Protein AF-X1TUC0-F1 (afdb_monomer_lite)

Foldseek 3Di:
DAKDWQKKKKFWAWEQDPVVRDIDIDIDMDTPIDFDPLVVVQVVCCVVVVHDSDDDDDDDDDPVVVCVSVVVRLVHNDDLVNDDPVCSVVVCVVCPPPDRIDIDGPRPVPDSDDPPDPCVVVDDDPDDDDD

Sequence (131 aa):
MASRIRGGIWFFQIKWSKKTDGWHPHIHALLDSDFIPQAQIRARWYKLTQGSDIVDIRACWSPESAANHVARYATRPGTLSSVPPPHRLSLLQTLHGRRIVGAWGTALKVPLAPPKATDKDEWRFLGSWRE

pLDDT: mean 87.8, std 7.42, range [49.41, 94.75]

Structure (mmCIF, N/CA/C/O backbone):
data_AF-X1TUC0-F1
#
_entry.id   AF-X1TUC0-F1
#
loop_
_atom_site.group_PDB
_atom_site.id
_atom_site.type_symbol
_atom_site.label_atom_id
_atom_site.label_alt_id
_atom_site.label_comp_id
_atom_site.label_asym_id
_atom_site.label_entity_id
_atom_site.label_seq_id
_atom_site.pdbx_PDB_ins_code
_atom_site.Cartn_x
_atom_site.Cartn_y
_atom_site.Cartn_z
_atom_site.occupancy
_atom_site.B_iso_or_equiv
_atom_site.auth_seq_id
_atom_site.auth_comp_id
_atom_site.auth_asym_id
_atom_site.auth_atom_id
_atom_site.pdbx_PDB_model_num
ATOM 1 N N . MET A 1 1 ? -7.865 -3.929 24.950 1.00 49.41 1 MET A N 1
ATOM 2 C CA . MET A 1 1 ? -7.980 -5.232 24.254 1.00 49.41 1 MET A CA 1
ATOM 3 C C . MET A 1 1 ? -7.437 -5.083 22.842 1.00 49.41 1 MET A C 1
ATOM 5 O O . MET A 1 1 ? -7.664 -4.039 22.242 1.00 49.41 1 MET A O 1
ATOM 9 N N . ALA A 1 2 ? -6.683 -6.061 22.337 1.00 59.78 2 ALA A N 1
ATOM 10 C CA . ALA A 1 2 ? -6.234 -6.056 20.944 1.00 59.78 2 ALA A CA 1
ATOM 11 C C . ALA A 1 2 ? -7.415 -6.411 20.026 1.00 59.78 2 ALA A C 1
ATOM 13 O O . ALA A 1 2 ? -8.131 -7.368 20.313 1.00 59.78 2 ALA A O 1
ATOM 14 N N . SER A 1 3 ? -7.631 -5.640 18.957 1.00 69.25 3 SER A N 1
ATOM 15 C CA . SER A 1 3 ? -8.693 -5.902 17.976 1.00 69.25 3 SER A CA 1
ATOM 16 C C . SER A 1 3 ? -8.505 -7.274 17.322 1.00 69.25 3 SER A C 1
ATOM 18 O O . SER A 1 3 ? -7.382 -7.641 16.958 1.00 69.25 3 SER A O 1
ATOM 20 N N . ARG A 1 4 ? -9.592 -8.040 17.162 1.00 85.12 4 ARG A N 1
ATOM 21 C CA . ARG A 1 4 ? -9.529 -9.375 16.564 1.00 85.12 4 ARG A CA 1
ATOM 22 C C . ARG A 1 4 ? -9.510 -9.270 15.042 1.00 85.12 4 ARG A C 1
ATOM 24 O O . ARG A 1 4 ? -10.543 -9.052 14.421 1.00 85.12 4 ARG A O 1
ATOM 31 N N . ILE A 1 5 ? -8.338 -9.473 14.445 1.00 92.25 5 ILE A N 1
ATOM 32 C CA . ILE A 1 5 ? -8.153 -9.464 12.988 1.00 92.25 5 ILE A CA 1
ATOM 33 C C . ILE A 1 5 ? -8.292 -10.897 12.462 1.00 92.25 5 ILE A C 1
ATOM 35 O O . ILE A 1 5 ? -7.488 -11.764 12.798 1.00 92.25 5 ILE A O 1
ATOM 39 N N . ARG A 1 6 ? -9.313 -11.149 11.639 1.00 94.69 6 ARG A N 1
ATOM 40 C CA . ARG A 1 6 ? -9.627 -12.463 11.048 1.00 94.69 6 ARG A CA 1
ATOM 41 C C . ARG A 1 6 ? -8.989 -12.659 9.671 1.00 94.69 6 ARG A C 1
ATOM 43 O O . ARG A 1 6 ? -8.687 -13.786 9.281 1.00 94.69 6 ARG A O 1
ATOM 50 N N . GLY A 1 7 ? -8.770 -11.575 8.934 1.00 94.25 7 GLY A N 1
ATOM 51 C CA . GLY A 1 7 ? -8.207 -11.607 7.589 1.00 94.25 7 GLY A CA 1
ATOM 52 C C . GLY A 1 7 ? -8.184 -10.230 6.943 1.00 94.25 7 GLY A C 1
ATOM 53 O O . GLY A 1 7 ? -8.540 -9.228 7.567 1.00 94.25 7 GLY A O 1
ATOM 54 N N . GLY A 1 8 ? -7.772 -10.182 5.683 1.00 92.38 8 GLY A N 1
ATOM 55 C CA . GLY A 1 8 ? -7.807 -8.950 4.911 1.00 92.38 8 GLY A CA 1
ATOM 56 C C . GLY A 1 8 ? -7.162 -9.071 3.543 1.00 92.38 8 GLY A C 1
ATOM 57 O O . GLY A 1 8 ? -6.571 -10.092 3.191 1.00 92.38 8 GLY A O 1
ATOM 58 N N . ILE A 1 9 ? -7.277 -7.993 2.780 1.00 92.19 9 ILE A N 1
ATOM 59 C CA . ILE A 1 9 ? -6.623 -7.801 1.489 1.00 92.19 9 ILE A CA 1
ATOM 60 C C . ILE A 1 9 ? -5.878 -6.468 1.523 1.00 92.19 9 ILE A C 1
ATOM 62 O O . ILE A 1 9 ? -6.387 -5.490 2.072 1.00 92.19 9 ILE A O 1
ATOM 66 N N . TRP A 1 10 ? -4.659 -6.433 0.992 1.00 92.94 10 TRP A N 1
ATOM 67 C CA . TRP A 1 10 ? -3.800 -5.250 1.007 1.00 92.94 10 TRP A CA 1
ATOM 68 C C . TRP A 1 10 ? -3.183 -4.988 -0.364 1.00 92.94 10 TRP A C 1
ATOM 70 O O . TRP A 1 10 ? -2.858 -5.920 -1.097 1.00 92.94 10 TRP A O 1
ATOM 80 N N . PHE A 1 11 ? -2.985 -3.707 -0.669 1.00 92.75 11 PHE A N 1
ATOM 81 C CA . PHE A 1 11 ? -2.390 -3.194 -1.898 1.00 92.75 11 PHE A CA 1
ATOM 82 C C . PHE A 1 11 ? -1.294 -2.198 -1.540 1.00 92.75 11 PHE A C 1
ATOM 84 O O . PHE A 1 11 ? -1.544 -1.196 -0.865 1.00 92.75 11 PHE A O 1
ATOM 91 N N . PHE A 1 12 ? -0.081 -2.470 -2.000 1.00 92.81 12 PHE A N 1
ATOM 92 C CA . PHE A 1 12 ? 1.035 -1.547 -1.913 1.00 92.81 12 PHE A CA 1
ATOM 93 C C . PHE A 1 12 ? 0.980 -0.570 -3.083 1.00 92.81 12 PHE A C 1
ATOM 95 O O . PHE A 1 12 ? 0.852 -0.960 -4.244 1.00 92.81 12 PHE A O 1
ATOM 102 N N . GLN A 1 13 ? 1.101 0.710 -2.761 1.00 92.12 13 GLN A N 1
ATOM 103 C CA . GLN A 1 13 ? 1.177 1.781 -3.734 1.00 92.12 13 GLN A CA 1
ATOM 104 C C . GLN A 1 13 ? 2.400 2.643 -3.446 1.00 92.12 13 GLN A C 1
ATOM 106 O O . GLN A 1 13 ? 2.636 3.027 -2.306 1.00 92.12 13 GLN A O 1
ATOM 111 N N . ILE A 1 14 ? 3.139 3.024 -4.482 1.00 91.69 14 ILE A N 1
ATOM 112 C CA . ILE A 1 14 ? 4.242 3.975 -4.359 1.00 91.69 14 ILE A CA 1
ATOM 113 C C . ILE A 1 14 ? 4.015 5.181 -5.262 1.00 91.69 14 ILE A C 1
ATOM 115 O O . ILE A 1 14 ? 3.599 5.062 -6.418 1.00 91.69 14 ILE A O 1
ATOM 119 N N . LYS A 1 15 ? 4.259 6.371 -4.713 1.00 91.50 15 LYS A N 1
ATOM 120 C CA . LYS A 1 15 ? 4.135 7.643 -5.429 1.00 91.50 15 LYS A CA 1
ATOM 121 C C . LYS A 1 15 ? 5.419 8.443 -5.305 1.00 91.50 15 LYS A C 1
ATOM 123 O O . LYS A 1 15 ? 6.045 8.442 -4.251 1.00 91.50 15 LYS A O 1
ATOM 128 N N . TRP A 1 16 ? 5.773 9.157 -6.367 1.00 92.25 16 TRP A N 1
ATOM 129 C CA . TRP A 1 16 ? 6.788 10.200 -6.295 1.00 92.25 16 TRP A CA 1
ATOM 130 C C . TRP A 1 16 ? 6.138 11.510 -5.851 1.00 92.25 16 TRP A C 1
ATOM 132 O O . TRP A 1 16 ? 5.166 11.963 -6.460 1.00 92.25 16 TRP A O 1
ATOM 142 N N . SER A 1 17 ? 6.667 12.120 -4.798 1.00 90.25 17 SER A N 1
ATOM 143 C CA . SER A 1 17 ? 6.257 13.438 -4.329 1.00 90.25 17 SER A CA 1
ATOM 144 C C . SER A 1 17 ? 7.242 14.479 -4.835 1.00 90.25 17 SER A C 1
ATOM 146 O O . SER A 1 17 ? 8.388 14.519 -4.401 1.00 90.25 17 SER A O 1
ATOM 148 N N . LYS A 1 18 ? 6.768 15.379 -5.703 1.00 88.94 18 LYS A N 1
ATOM 149 C CA . LYS A 1 18 ? 7.557 16.539 -6.149 1.00 88.94 18 LYS A CA 1
ATOM 150 C C . LYS A 1 18 ? 7.839 17.528 -5.013 1.00 88.94 18 LYS A C 1
ATOM 152 O O . LYS A 1 18 ? 8.823 18.246 -5.067 1.00 88.94 18 LYS A O 1
ATOM 157 N N . LYS A 1 19 ? 6.972 17.577 -3.993 1.00 89.56 19 LYS A N 1
ATOM 158 C CA . LYS A 1 19 ? 7.093 18.518 -2.867 1.00 89.56 19 LYS A CA 1
ATOM 159 C C . LYS A 1 19 ? 8.255 18.163 -1.941 1.00 89.56 19 LYS A C 1
ATOM 161 O O . LYS A 1 19 ? 8.899 19.048 -1.400 1.00 89.56 19 LYS A O 1
ATOM 166 N N . THR A 1 20 ? 8.460 16.872 -1.716 1.00 88.88 20 THR A N 1
ATOM 167 C CA . THR A 1 20 ? 9.480 16.357 -0.789 1.00 88.88 20 THR A CA 1
ATOM 168 C C . THR A 1 20 ? 10.642 15.705 -1.525 1.00 88.88 20 THR A C 1
ATOM 170 O O . THR A 1 20 ? 11.440 15.041 -0.880 1.00 88.88 20 THR A O 1
ATOM 173 N N . ASP A 1 21 ? 10.649 15.803 -2.857 1.00 90.31 21 ASP A N 1
ATOM 174 C CA . ASP A 1 21 ? 11.589 15.147 -3.765 1.00 90.31 21 ASP A CA 1
ATOM 175 C C . ASP A 1 21 ? 11.901 13.692 -3.377 1.00 90.31 21 ASP A C 1
ATOM 177 O O . ASP A 1 21 ? 13.039 13.304 -3.127 1.00 90.31 21 ASP A O 1
ATOM 181 N N . GLY A 1 22 ? 10.850 12.880 -3.219 1.00 90.19 22 GLY A N 1
ATOM 182 C CA . GLY A 1 22 ? 11.026 11.547 -2.650 1.00 90.19 22 GLY A CA 1
ATOM 183 C C . GLY A 1 22 ? 9.847 10.598 -2.798 1.00 90.19 22 GLY A C 1
ATOM 184 O O . GLY A 1 22 ? 8.754 10.962 -3.245 1.00 90.19 22 GLY A O 1
ATOM 185 N N . TRP A 1 23 ? 10.085 9.350 -2.397 1.00 90.88 23 TRP A N 1
ATOM 186 C CA . TRP A 1 23 ? 9.136 8.245 -2.496 1.00 90.88 23 TRP A CA 1
ATOM 187 C C . TRP A 1 23 ? 8.178 8.187 -1.314 1.00 90.88 23 TRP A C 1
ATOM 189 O O . TRP A 1 23 ? 8.586 8.219 -0.157 1.00 90.88 23 TRP A O 1
ATOM 199 N N . HIS A 1 24 ? 6.888 8.069 -1.610 1.00 90.56 24 HIS A N 1
ATOM 200 C CA . HIS A 1 24 ? 5.816 7.972 -0.625 1.00 90.56 24 HIS A CA 1
ATOM 201 C C . HIS A 1 24 ? 5.142 6.597 -0.749 1.00 90.56 24 HIS A C 1
ATOM 203 O O . HIS A 1 24 ? 4.262 6.420 -1.607 1.00 90.56 24 HIS A O 1
ATOM 209 N N . PRO A 1 25 ? 5.566 5.602 0.052 1.00 90.00 25 PRO A N 1
ATOM 210 C CA . PRO A 1 25 ? 4.919 4.299 0.103 1.00 90.00 25 PRO A CA 1
ATOM 211 C C . PRO A 1 25 ? 3.588 4.384 0.858 1.00 90.00 25 PRO A C 1
ATOM 213 O O . PRO A 1 25 ? 3.472 5.046 1.885 1.00 90.00 25 PRO A O 1
ATOM 216 N N . HIS A 1 26 ? 2.584 3.685 0.346 1.00 91.31 26 HIS A N 1
ATOM 217 C CA . HIS A 1 26 ? 1.240 3.598 0.899 1.00 91.31 26 HIS A CA 1
ATOM 218 C C . HIS A 1 26 ? 0.806 2.136 0.942 1.00 91.31 26 HIS A C 1
ATOM 220 O O . HIS A 1 26 ? 1.113 1.355 0.039 1.00 91.31 26 HIS A O 1
ATOM 226 N N . ILE A 1 27 ? 0.034 1.789 1.967 1.00 92.38 27 ILE A N 1
ATOM 227 C CA . ILE A 1 27 ? -0.694 0.525 2.035 1.00 92.38 27 ILE A CA 1
ATOM 228 C C . ILE A 1 27 ? -2.175 0.863 2.131 1.00 92.38 27 ILE A C 1
ATOM 230 O O . ILE A 1 27 ? -2.602 1.541 3.062 1.00 92.38 27 ILE A O 1
ATOM 234 N N . HIS A 1 28 ? -2.948 0.365 1.174 1.00 92.69 28 HIS A N 1
ATOM 235 C CA . HIS A 1 28 ? -4.407 0.393 1.214 1.00 92.69 28 HIS A CA 1
ATOM 236 C C . HIS A 1 28 ? -4.887 -1.001 1.577 1.00 92.69 28 HIS A C 1
ATOM 238 O O . HIS A 1 28 ? -4.463 -1.969 0.946 1.00 92.69 28 HIS A O 1
ATOM 244 N N . ALA A 1 29 ? -5.739 -1.132 2.590 1.00 92.06 29 ALA A N 1
ATOM 245 C CA . ALA A 1 29 ? -6.187 -2.439 3.053 1.00 92.06 29 ALA A CA 1
ATOM 246 C C . ALA A 1 29 ? -7.667 -2.441 3.429 1.00 92.06 29 ALA A C 1
ATOM 248 O O . ALA A 1 29 ? -8.176 -1.478 3.999 1.00 92.06 29 ALA A O 1
ATOM 249 N N . LEU A 1 30 ? -8.329 -3.561 3.148 1.00 91.62 30 LEU A N 1
ATOM 250 C CA . LEU A 1 30 ? -9.649 -3.887 3.674 1.00 91.62 30 LEU A CA 1
ATOM 251 C C . LEU A 1 30 ? -9.484 -5.061 4.638 1.00 91.62 30 LEU A C 1
ATOM 253 O O . LEU A 1 30 ? -8.932 -6.100 4.271 1.00 91.62 30 LEU A O 1
ATOM 257 N N . LEU A 1 31 ? -9.927 -4.868 5.877 1.00 92.00 31 LEU A N 1
ATOM 258 C CA . LEU A 1 31 ? -9.694 -5.798 6.976 1.00 92.00 31 LEU A CA 1
ATOM 259 C C . LEU A 1 31 ? -11.009 -6.398 7.451 1.00 92.00 31 LEU A C 1
ATOM 261 O O . LEU A 1 31 ? -11.980 -5.683 7.686 1.00 92.00 31 LEU A O 1
ATOM 265 N N . ASP A 1 32 ? -10.995 -7.706 7.663 1.00 91.75 32 ASP A N 1
ATOM 266 C CA . ASP A 1 32 ? -12.037 -8.404 8.394 1.00 91.75 32 ASP A CA 1
ATOM 267 C C . ASP A 1 32 ? -11.658 -8.408 9.881 1.00 91.75 32 ASP A C 1
ATOM 269 O O . ASP A 1 32 ? -10.884 -9.250 10.343 1.00 91.75 32 ASP A O 1
ATOM 273 N N . SER A 1 33 ? -12.115 -7.393 10.611 1.00 91.88 33 SER A N 1
ATOM 274 C CA . SER A 1 33 ? -11.712 -7.129 11.994 1.00 91.88 33 SER A CA 1
ATOM 275 C C . SER A 1 33 ? -12.775 -6.326 12.738 1.00 91.88 33 SER A C 1
ATOM 277 O O . SER A 1 33 ? -13.559 -5.604 12.123 1.00 91.88 33 SER A O 1
ATOM 279 N N . ASP A 1 34 ? -12.731 -6.373 14.070 1.00 91.75 34 ASP A N 1
ATOM 280 C CA . ASP A 1 34 ? -13.305 -5.303 14.891 1.00 91.75 34 ASP A CA 1
ATOM 281 C C . ASP A 1 34 ? -12.626 -3.968 14.554 1.00 91.75 34 ASP A C 1
ATOM 283 O O . ASP A 1 34 ? -11.468 -3.951 14.112 1.00 91.75 34 ASP A O 1
ATOM 287 N N . PHE A 1 35 ? -13.314 -2.847 14.792 1.00 91.00 35 PHE A N 1
ATOM 288 C CA . PHE A 1 35 ? -12.734 -1.531 14.530 1.00 91.00 35 PHE A CA 1
ATOM 289 C C . PHE A 1 35 ? -11.420 -1.360 15.304 1.00 91.00 35 PHE A C 1
ATOM 291 O O . PHE A 1 35 ? -11.342 -1.587 16.515 1.00 91.00 35 PHE A O 1
ATOM 298 N N . ILE A 1 36 ? -10.367 -0.976 14.584 1.00 91.44 36 ILE A N 1
ATOM 299 C CA . ILE A 1 36 ? -9.038 -0.774 15.152 1.00 91.44 36 ILE A CA 1
ATOM 300 C C . ILE A 1 36 ? -8.875 0.724 15.405 1.00 91.44 36 ILE A C 1
ATOM 302 O O . ILE A 1 36 ? -8.963 1.506 14.458 1.00 91.44 36 ILE A O 1
ATOM 306 N N . PRO A 1 37 ? -8.610 1.159 16.647 1.00 92.81 37 PRO A N 1
ATOM 307 C CA . PRO A 1 37 ? -8.364 2.567 16.911 1.00 92.81 37 PRO A CA 1
ATOM 308 C C . PRO A 1 37 ? -7.185 3.082 16.079 1.00 92.81 37 PRO A C 1
ATOM 310 O O . PRO A 1 37 ? -6.094 2.505 16.113 1.00 92.81 37 PRO A O 1
ATOM 313 N N . GLN A 1 38 ? -7.387 4.200 15.376 1.00 94.69 38 GLN A N 1
ATOM 314 C CA . GLN A 1 38 ? -6.382 4.824 14.506 1.00 94.69 38 GLN A CA 1
ATOM 315 C C . GLN A 1 38 ? -5.031 4.998 15.213 1.00 94.69 38 GLN A C 1
ATOM 317 O O . GLN A 1 38 ? -3.991 4.710 14.626 1.00 94.69 38 GLN A O 1
ATOM 322 N N . ALA A 1 39 ? -5.039 5.394 16.490 1.00 94.31 39 ALA A N 1
ATOM 323 C CA . ALA A 1 39 ? -3.831 5.587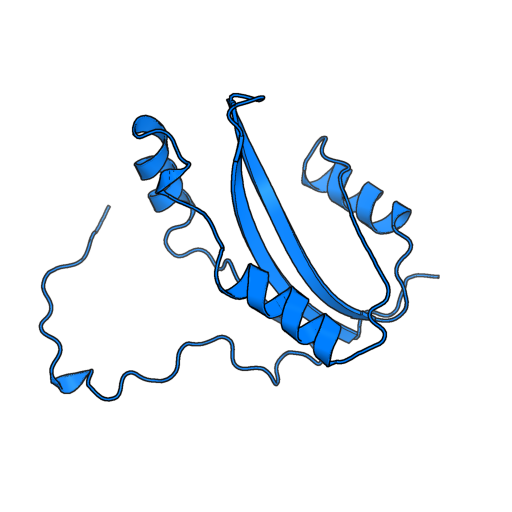 17.289 1.00 94.31 39 ALA A CA 1
ATOM 324 C C . ALA A 1 39 ? -2.940 4.331 17.358 1.00 94.31 39 ALA A C 1
ATOM 326 O O . ALA A 1 39 ? -1.715 4.446 17.324 1.00 94.31 39 ALA A O 1
ATOM 327 N N . GLN A 1 40 ? -3.534 3.130 17.395 1.00 92.81 40 GLN A N 1
ATOM 328 C CA . GLN A 1 40 ? -2.776 1.875 17.423 1.00 92.81 40 GLN A CA 1
ATOM 329 C C . GLN A 1 40 ? -2.055 1.624 16.096 1.00 92.81 40 GLN A C 1
ATOM 331 O O . GLN A 1 40 ? -0.895 1.207 16.086 1.00 92.81 40 GLN A O 1
ATOM 336 N N . ILE A 1 41 ? -2.727 1.895 14.975 1.00 92.44 41 ILE A N 1
ATOM 337 C CA . ILE A 1 41 ? -2.137 1.743 13.641 1.00 92.44 41 ILE A CA 1
ATOM 338 C C . ILE A 1 41 ? -1.081 2.823 13.419 1.00 92.44 41 ILE A C 1
ATOM 340 O O . ILE A 1 41 ? 0.029 2.496 13.013 1.00 92.44 41 ILE A O 1
ATOM 344 N N . ARG A 1 42 ? -1.381 4.080 13.769 1.00 94.75 42 ARG A N 1
ATOM 345 C CA . ARG A 1 42 ? -0.452 5.215 13.696 1.00 94.75 42 ARG A CA 1
ATOM 346 C C . ARG A 1 42 ? 0.856 4.928 14.426 1.00 94.75 42 ARG A C 1
ATOM 348 O O . ARG A 1 42 ? 1.920 5.112 13.847 1.00 94.75 42 ARG A O 1
ATOM 355 N N . ALA A 1 43 ? 0.795 4.429 15.661 1.00 93.62 43 ALA A N 1
ATOM 356 C CA . ALA A 1 43 ? 1.993 4.108 16.437 1.00 93.62 43 ALA A CA 1
ATOM 357 C C . ALA A 1 43 ? 2.858 3.025 15.765 1.00 93.62 43 ALA A C 1
ATOM 359 O O . ALA A 1 43 ? 4.084 3.141 15.717 1.00 93.62 43 ALA A O 1
ATOM 360 N N . ARG A 1 44 ? 2.229 1.980 15.208 1.00 92.31 44 ARG A N 1
ATOM 361 C CA . ARG A 1 44 ? 2.944 0.926 14.469 1.00 92.31 44 ARG A CA 1
ATOM 362 C C . ARG A 1 44 ? 3.527 1.446 13.158 1.00 92.31 44 ARG A C 1
ATOM 364 O O . ARG A 1 44 ? 4.677 1.144 12.855 1.00 92.31 44 ARG A O 1
ATOM 371 N N . TRP A 1 45 ? 2.754 2.228 12.410 1.00 92.44 45 TRP A N 1
ATOM 372 C CA . TRP A 1 45 ? 3.170 2.819 11.141 1.00 92.44 45 TRP A CA 1
ATOM 373 C C . TRP A 1 45 ? 4.367 3.747 11.329 1.00 92.44 45 TRP A C 1
ATOM 375 O O . TRP A 1 45 ? 5.371 3.574 10.645 1.00 92.44 45 TRP A O 1
ATOM 385 N N . TYR A 1 46 ? 4.323 4.619 12.336 1.00 94.31 46 TYR A N 1
ATOM 386 C CA . TYR A 1 46 ? 5.430 5.502 12.699 1.00 94.31 46 TYR A 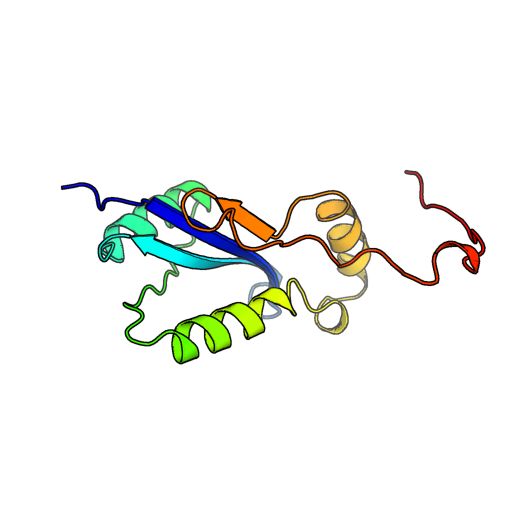CA 1
ATOM 387 C C . TYR A 1 46 ? 6.713 4.733 13.002 1.00 94.31 46 TYR A C 1
ATOM 389 O O . TYR A 1 46 ? 7.774 5.070 12.482 1.00 94.31 46 TYR A O 1
ATOM 397 N N . LYS A 1 47 ? 6.613 3.650 13.782 1.00 93.62 47 LYS A N 1
ATOM 398 C CA . LYS A 1 47 ? 7.764 2.798 14.099 1.00 93.62 47 LYS A CA 1
ATOM 399 C C . LYS A 1 47 ? 8.341 2.114 12.854 1.00 93.62 47 LYS A C 1
ATOM 401 O O . LYS A 1 47 ? 9.556 2.060 12.708 1.00 93.62 47 LYS A O 1
ATOM 406 N N . LEU A 1 48 ? 7.488 1.574 11.982 1.00 90.38 48 LEU A N 1
ATOM 407 C CA . LEU A 1 48 ? 7.917 0.833 10.787 1.00 90.38 48 LEU A CA 1
ATOM 408 C C . LEU A 1 48 ? 8.499 1.743 9.703 1.00 90.38 48 LEU A C 1
ATOM 410 O O . LEU A 1 48 ? 9.471 1.378 9.051 1.00 90.38 48 LEU A O 1
ATOM 414 N N . THR A 1 49 ? 7.906 2.917 9.516 1.00 88.62 49 THR A N 1
ATOM 415 C CA . THR A 1 49 ? 8.333 3.900 8.509 1.00 88.62 49 THR A CA 1
ATOM 416 C C . THR A 1 49 ? 9.391 4.869 9.015 1.00 88.62 49 THR A C 1
ATOM 418 O O . THR A 1 49 ? 9.883 5.676 8.233 1.00 88.62 49 THR A O 1
ATOM 421 N N . GLN A 1 50 ? 9.734 4.796 10.304 1.00 88.62 50 GLN A N 1
ATOM 422 C CA . GLN A 1 50 ? 10.716 5.660 10.957 1.00 88.62 50 GLN A CA 1
ATOM 423 C C . GLN A 1 50 ? 10.390 7.156 10.807 1.00 88.62 50 GLN A C 1
ATOM 425 O O . GLN A 1 50 ? 11.284 7.973 10.610 1.00 88.62 50 GLN A O 1
ATOM 430 N N . GLY A 1 51 ? 9.106 7.523 10.900 1.00 86.31 51 GLY A N 1
ATOM 431 C CA . GLY A 1 51 ? 8.708 8.935 10.904 1.00 86.31 51 GLY A CA 1
ATOM 432 C C . GLY A 1 51 ? 7.373 9.275 10.246 1.00 86.31 51 GLY A C 1
ATOM 433 O O . GLY A 1 51 ? 6.877 10.377 10.461 1.00 86.31 51 GLY A O 1
ATOM 434 N N . SER A 1 52 ? 6.756 8.373 9.473 1.00 86.75 52 SER A N 1
ATOM 435 C CA . SER A 1 52 ? 5.430 8.630 8.893 1.00 86.75 52 SER A CA 1
ATOM 436 C C . SER A 1 52 ? 4.329 8.225 9.864 1.00 86.75 52 SER A C 1
ATOM 438 O O . SER A 1 52 ? 4.265 7.086 10.313 1.00 86.75 52 SER A O 1
ATOM 440 N N . ASP A 1 53 ? 3.413 9.136 10.166 1.00 90.12 53 ASP A N 1
ATOM 441 C CA . ASP A 1 53 ? 2.285 8.895 11.066 1.00 90.12 53 ASP A CA 1
ATOM 442 C C . ASP A 1 53 ? 0.918 9.040 10.373 1.00 90.12 53 ASP A C 1
ATOM 444 O O . ASP A 1 53 ? -0.129 9.004 11.023 1.00 90.12 53 ASP A O 1
ATOM 448 N N . ILE A 1 54 ? 0.929 9.164 9.043 1.00 92.69 54 ILE A N 1
ATOM 449 C CA . ILE A 1 54 ? -0.259 9.373 8.216 1.00 92.69 54 ILE A CA 1
ATOM 450 C C . ILE A 1 54 ? -1.030 8.060 8.086 1.00 92.69 54 ILE A C 1
ATOM 452 O O . ILE A 1 54 ? -0.613 7.142 7.383 1.00 92.69 54 ILE A O 1
ATOM 456 N N . VAL A 1 55 ? -2.174 7.983 8.763 1.00 93.94 55 VAL A N 1
ATOM 457 C CA . VAL A 1 55 ? -3.061 6.815 8.760 1.00 93.94 55 VAL A CA 1
ATOM 458 C C . VAL A 1 55 ? -4.510 7.276 8.680 1.00 93.94 55 VAL A C 1
ATOM 460 O O . VAL A 1 55 ? -4.947 8.090 9.492 1.00 93.94 55 VAL A O 1
ATOM 463 N N . ASP A 1 56 ? -5.272 6.699 7.755 1.00 92.94 56 ASP A N 1
ATOM 464 C CA . ASP A 1 56 ? -6.733 6.797 7.703 1.00 92.94 56 ASP A CA 1
ATOM 465 C C . ASP A 1 56 ? -7.321 5.403 7.947 1.00 92.94 56 ASP A C 1
ATOM 467 O O . ASP A 1 56 ? -6.899 4.427 7.326 1.00 92.94 56 ASP A O 1
ATOM 471 N N . ILE A 1 57 ? -8.270 5.299 8.874 1.00 92.44 57 ILE A N 1
ATOM 472 C CA . ILE A 1 57 ? -9.028 4.073 9.116 1.00 92.44 57 ILE A CA 1
ATOM 473 C C . ILE A 1 57 ? -10.485 4.428 9.339 1.00 92.44 57 ILE A C 1
ATOM 475 O O . ILE A 1 57 ? -10.824 5.325 10.111 1.00 92.44 57 ILE A O 1
ATOM 479 N N . ARG A 1 58 ? -11.360 3.693 8.660 1.00 91.56 58 ARG A N 1
ATOM 480 C CA . ARG A 1 58 ? -12.802 3.897 8.711 1.00 91.56 58 ARG A CA 1
ATOM 481 C C . ARG A 1 58 ? -13.488 2.550 8.783 1.00 91.56 58 ARG A C 1
ATOM 483 O O . ARG A 1 58 ? -13.033 1.584 8.172 1.00 91.56 58 ARG A O 1
ATOM 490 N N . ALA A 1 59 ? -14.588 2.499 9.520 1.00 89.75 59 ALA A N 1
ATOM 491 C CA . ALA A 1 59 ? -15.486 1.362 9.442 1.00 89.75 59 ALA A CA 1
ATOM 492 C C . ALA A 1 59 ? -16.120 1.323 8.045 1.00 89.75 59 ALA A C 1
ATOM 494 O O . ALA A 1 59 ? -16.504 2.359 7.496 1.00 89.75 59 ALA A O 1
ATOM 495 N N . CYS A 1 60 ? -16.206 0.128 7.467 1.00 86.31 60 CYS A N 1
ATOM 496 C CA . CYS A 1 60 ? -16.880 -0.084 6.198 1.00 86.31 60 CYS A CA 1
ATOM 497 C C . CYS A 1 60 ? -18.254 -0.697 6.462 1.00 86.31 60 CYS A C 1
ATOM 499 O O . CYS A 1 60 ? -18.347 -1.809 6.975 1.00 86.31 60 CYS A O 1
ATOM 501 N N . TRP A 1 61 ? -19.309 0.047 6.133 1.00 82.50 61 TRP A N 1
ATOM 502 C CA . TRP A 1 61 ? -20.690 -0.324 6.460 1.00 82.50 61 TRP A CA 1
ATOM 503 C C . TRP A 1 61 ? -21.450 -0.956 5.292 1.00 82.50 61 TRP A C 1
ATOM 505 O O . TRP A 1 61 ? -22.561 -1.438 5.487 1.00 82.50 61 TRP A O 1
ATOM 515 N N . SER A 1 62 ? -20.877 -0.966 4.082 1.00 88.81 62 SER A N 1
ATOM 516 C CA . SER A 1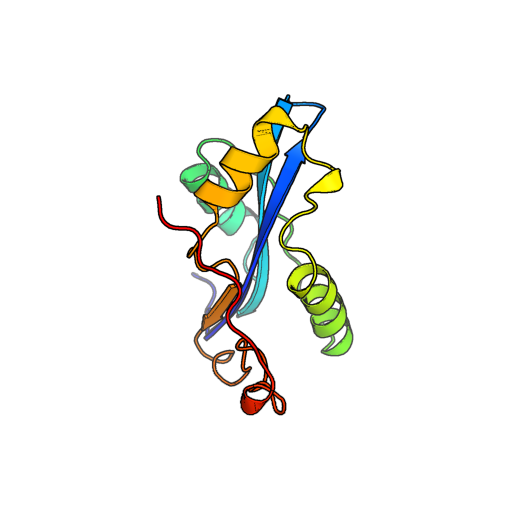 62 ? -21.498 -1.605 2.920 1.00 88.81 62 SER A CA 1
ATOM 517 C C . SER A 1 62 ? -20.477 -2.353 2.054 1.00 88.81 62 SER A C 1
ATOM 519 O O . SER A 1 62 ? -19.377 -1.840 1.815 1.00 88.81 62 SER A O 1
ATOM 521 N N . PRO A 1 63 ? -20.835 -3.542 1.531 1.00 84.62 63 PRO A N 1
ATOM 522 C CA . PRO A 1 63 ? -19.988 -4.283 0.597 1.00 84.62 63 PRO A CA 1
ATOM 523 C C . PRO A 1 63 ? -19.624 -3.481 -0.656 1.00 84.62 63 PRO A C 1
ATOM 525 O O . PRO A 1 63 ? -18.502 -3.571 -1.143 1.00 84.62 63 PRO A O 1
ATOM 528 N N . GLU A 1 64 ? -20.546 -2.656 -1.155 1.00 86.06 64 GLU A N 1
ATOM 529 C CA . GLU A 1 64 ? -20.321 -1.815 -2.332 1.00 86.06 64 GLU A CA 1
ATOM 530 C C . GLU A 1 64 ? -19.250 -0.743 -2.083 1.00 86.06 64 GLU A C 1
ATOM 532 O O . GLU A 1 64 ? -18.353 -0.551 -2.904 1.00 86.06 64 GLU A O 1
ATOM 537 N N . SER A 1 65 ? -19.284 -0.080 -0.921 1.00 82.25 65 SER A N 1
ATOM 538 C CA . SER A 1 65 ? -18.261 0.899 -0.536 1.00 82.25 65 SER A CA 1
ATOM 539 C C . SER A 1 65 ? -16.888 0.237 -0.386 1.00 82.25 65 SER A C 1
ATOM 541 O O . SER A 1 65 ? -15.891 0.752 -0.900 1.00 82.25 65 SER A O 1
ATOM 543 N N . ALA A 1 66 ? -16.840 -0.949 0.234 1.00 82.62 66 ALA A N 1
ATOM 544 C CA . ALA A 1 66 ? -15.631 -1.768 0.315 1.00 82.62 66 ALA A CA 1
ATOM 545 C C . ALA A 1 66 ? -15.077 -2.106 -1.076 1.00 82.62 66 ALA A C 1
ATOM 547 O O . ALA A 1 66 ? -13.892 -1.886 -1.335 1.00 82.62 66 ALA A O 1
ATOM 548 N N . ALA A 1 67 ? -15.929 -2.608 -1.974 1.00 81.62 67 ALA A N 1
ATOM 549 C CA . ALA A 1 67 ? -15.541 -2.997 -3.324 1.00 81.62 67 ALA A CA 1
ATOM 550 C C . ALA A 1 67 ? -15.007 -1.803 -4.126 1.00 81.62 67 ALA A C 1
ATOM 552 O O . ALA A 1 67 ? -13.915 -1.885 -4.688 1.00 81.62 67 ALA A O 1
ATOM 553 N N . ASN A 1 68 ? -15.714 -0.669 -4.109 1.00 81.81 68 ASN A N 1
ATOM 554 C CA . ASN A 1 68 ? -15.288 0.560 -4.782 1.00 81.81 68 ASN A CA 1
ATOM 555 C C . ASN A 1 68 ? -13.943 1.076 -4.255 1.00 81.81 68 ASN A C 1
ATOM 557 O O . ASN A 1 68 ? -13.086 1.509 -5.032 1.00 81.81 68 ASN A O 1
ATOM 561 N N . HIS A 1 69 ? -13.731 1.011 -2.939 1.00 81.31 69 HIS A N 1
ATOM 562 C CA . HIS A 1 69 ? -12.470 1.417 -2.330 1.00 81.31 69 HIS A CA 1
ATOM 563 C C . HIS A 1 69 ? -11.317 0.508 -2.770 1.00 81.31 69 HIS A C 1
ATOM 565 O O . HIS A 1 69 ? -10.293 0.991 -3.250 1.00 81.31 69 HIS A O 1
ATOM 571 N N . VAL A 1 70 ? -11.498 -0.810 -2.669 1.00 79.88 70 VAL A N 1
ATOM 572 C CA . VAL A 1 70 ? -10.493 -1.812 -3.048 1.00 79.88 70 VAL A CA 1
ATOM 573 C C . VAL A 1 70 ? -10.158 -1.747 -4.543 1.00 79.88 70 VAL A C 1
ATOM 575 O O . VAL A 1 70 ? -8.980 -1.710 -4.904 1.00 79.88 70 VAL A O 1
ATOM 578 N N . ALA A 1 71 ? -11.165 -1.657 -5.417 1.00 78.06 71 ALA A N 1
ATOM 579 C CA . ALA A 1 71 ? -10.985 -1.630 -6.871 1.00 78.06 71 ALA A CA 1
ATOM 580 C C . ALA A 1 71 ? -10.112 -0.453 -7.344 1.00 78.06 71 ALA A C 1
ATOM 582 O O . ALA A 1 71 ? -9.298 -0.594 -8.264 1.00 78.06 71 ALA A O 1
ATOM 583 N N . ARG A 1 72 ? -10.218 0.705 -6.677 1.00 79.94 72 ARG A N 1
ATOM 584 C CA . ARG A 1 72 ? -9.398 1.886 -6.984 1.00 79.94 72 ARG A CA 1
ATOM 585 C C . ARG A 1 72 ? -7.900 1.639 -6.772 1.00 79.94 72 ARG A C 1
ATOM 587 O O . ARG A 1 72 ? -7.094 2.205 -7.510 1.00 79.94 72 ARG A O 1
ATOM 594 N N . TYR A 1 73 ? -7.525 0.835 -5.778 1.00 79.31 73 TYR A N 1
ATOM 595 C CA . TYR A 1 73 ? -6.119 0.606 -5.422 1.00 79.31 73 TYR A CA 1
ATOM 596 C C . TYR A 1 73 ? -5.544 -0.667 -6.030 1.00 79.31 73 TYR A C 1
ATOM 598 O O . TYR A 1 73 ? -4.361 -0.683 -6.365 1.00 79.31 73 TYR A O 1
ATOM 606 N N . ALA A 1 74 ? -6.383 -1.672 -6.289 1.00 77.19 74 ALA A N 1
ATOM 607 C CA . ALA A 1 74 ? -6.005 -2.858 -7.055 1.00 77.19 74 ALA A CA 1
ATOM 608 C C . ALA A 1 74 ? -5.432 -2.512 -8.439 1.00 77.19 74 ALA A C 1
ATOM 610 O O . ALA A 1 74 ? -4.536 -3.187 -8.935 1.00 77.19 74 ALA A O 1
ATOM 611 N N . THR A 1 75 ? -5.917 -1.430 -9.047 1.00 73.75 75 THR A N 1
ATOM 612 C CA . THR A 1 75 ? -5.564 -1.036 -10.417 1.00 73.75 75 THR A CA 1
ATOM 613 C C . THR A 1 75 ? -4.430 -0.013 -10.502 1.00 73.75 75 THR A C 1
ATOM 615 O O . THR A 1 75 ? -4.041 0.374 -11.604 1.00 73.75 75 THR A O 1
ATOM 618 N N . ARG A 1 76 ? -3.900 0.482 -9.371 1.00 81.44 76 ARG A N 1
ATOM 619 C CA . ARG A 1 76 ? -2.975 1.636 -9.355 1.00 81.44 76 ARG A CA 1
ATOM 620 C C . ARG A 1 76 ? -1.825 1.499 -8.343 1.00 81.44 76 ARG A C 1
ATOM 622 O O . ARG A 1 76 ? -1.712 2.343 -7.445 1.00 81.44 76 ARG A O 1
ATOM 629 N N . PRO A 1 77 ? -0.933 0.502 -8.495 1.00 81.12 77 PRO A N 1
ATOM 630 C CA . PRO A 1 77 ? 0.232 0.336 -7.617 1.00 81.12 77 PRO A CA 1
ATOM 631 C C . PRO A 1 77 ? 1.275 1.458 -7.772 1.00 81.12 77 PRO A C 1
ATOM 633 O O . PRO A 1 77 ? 2.045 1.738 -6.858 1.00 81.12 77 PRO A O 1
ATOM 636 N N . GLY A 1 78 ? 1.289 2.153 -8.906 1.00 84.31 78 GLY A N 1
ATOM 637 C CA . GLY A 1 78 ? 2.140 3.313 -9.144 1.00 84.31 78 GLY A CA 1
ATOM 638 C C . GLY A 1 78 ? 1.806 3.961 -10.482 1.00 84.31 78 GLY A C 1
ATOM 639 O O . GLY A 1 78 ? 1.167 3.346 -11.334 1.00 84.31 78 GLY A O 1
ATOM 640 N N . THR A 1 79 ? 2.240 5.205 -10.668 1.00 86.19 79 THR A N 1
ATOM 641 C CA . THR A 1 79 ? 2.032 5.953 -11.915 1.00 86.19 79 THR A CA 1
ATOM 642 C C . THR A 1 79 ? 3.391 6.312 -12.502 1.00 86.19 79 THR A C 1
ATOM 644 O O . THR A 1 79 ? 3.997 7.307 -12.116 1.00 86.19 79 THR A O 1
ATOM 647 N N . LEU A 1 80 ? 3.901 5.503 -13.436 1.00 87.25 80 LEU A N 1
ATOM 648 C CA . LEU A 1 80 ? 5.254 5.689 -13.979 1.00 87.25 80 LEU A CA 1
ATOM 649 C C . LEU A 1 80 ? 5.438 7.064 -14.647 1.00 87.25 80 LEU A C 1
ATOM 651 O O . LEU A 1 80 ? 6.497 7.678 -14.535 1.00 87.25 80 LEU A O 1
ATOM 655 N N . SER A 1 81 ? 4.389 7.587 -15.284 1.00 88.94 81 SER A N 1
ATOM 656 C CA . SER A 1 81 ? 4.402 8.914 -15.907 1.00 88.94 81 SER A CA 1
ATOM 657 C C . SER A 1 81 ? 4.561 10.062 -14.903 1.00 88.94 81 SER A C 1
ATOM 659 O O . SER A 1 81 ? 5.098 11.104 -15.272 1.00 88.94 81 SER A O 1
ATOM 661 N N . SER A 1 82 ? 4.170 9.883 -13.633 1.00 88.44 82 SER A N 1
ATOM 662 C CA . SER A 1 82 ? 4.380 10.895 -12.586 1.00 88.44 82 SER A CA 1
ATOM 663 C C . SER A 1 82 ? 5.791 10.874 -11.994 1.00 88.44 82 SER A C 1
ATOM 665 O O . SER A 1 82 ? 6.140 11.768 -11.226 1.00 88.44 82 SER A O 1
ATOM 667 N N . VAL A 1 83 ? 6.590 9.856 -12.323 1.00 92.56 83 VAL A N 1
ATOM 668 C CA . VAL A 1 83 ? 7.967 9.692 -11.849 1.00 92.56 83 VAL A CA 1
ATOM 669 C C . VAL A 1 83 ? 8.926 10.385 -12.827 1.00 92.56 83 VAL A C 1
ATOM 671 O O . VAL A 1 83 ? 8.833 10.137 -14.040 1.00 92.56 83 VAL A O 1
ATOM 674 N N . PRO A 1 84 ? 9.857 11.232 -12.345 1.00 93.12 84 PRO A N 1
ATOM 675 C CA . PRO A 1 84 ? 10.885 11.834 -13.188 1.00 93.12 84 PRO A CA 1
ATOM 676 C C . PRO A 1 84 ? 11.733 10.765 -13.898 1.00 93.12 84 PRO A C 1
ATOM 678 O O . PRO A 1 84 ? 12.034 9.741 -13.280 1.00 93.12 84 PRO A O 1
ATOM 681 N N . PRO A 1 85 ? 12.150 10.977 -15.163 1.00 93.56 85 PRO A N 1
ATOM 682 C CA . PRO A 1 85 ? 12.893 9.978 -15.936 1.00 93.56 85 PRO A CA 1
ATOM 683 C C . PRO A 1 85 ? 14.082 9.323 -15.205 1.00 93.56 85 PRO A C 1
ATOM 685 O O . PRO A 1 85 ? 14.162 8.094 -15.263 1.00 93.56 85 PRO A O 1
ATOM 688 N N . PRO A 1 86 ? 14.923 10.057 -14.442 1.00 92.56 86 PRO A N 1
ATOM 689 C CA . PRO A 1 86 ? 16.057 9.462 -13.725 1.00 92.56 86 PRO A CA 1
ATOM 690 C C . PRO A 1 86 ? 15.670 8.399 -12.686 1.00 92.56 86 PRO A C 1
ATOM 692 O O . PRO A 1 86 ? 16.441 7.485 -12.415 1.00 92.56 86 PRO A O 1
ATOM 695 N N . HIS A 1 87 ? 14.465 8.478 -12.114 1.00 92.94 87 HIS A N 1
ATOM 696 C CA . HIS A 1 87 ? 14.025 7.584 -11.036 1.00 92.94 87 HIS A CA 1
ATOM 697 C C . HIS A 1 87 ? 13.205 6.385 -11.530 1.00 92.94 87 HIS A C 1
ATOM 699 O O . HIS A 1 87 ? 12.914 5.473 -10.755 1.00 92.94 87 HIS A O 1
ATOM 705 N N . ARG A 1 88 ? 12.824 6.356 -12.815 1.00 92.69 88 ARG A N 1
ATOM 706 C CA . ARG A 1 88 ? 11.961 5.301 -13.373 1.00 92.69 88 ARG A CA 1
ATOM 707 C C . ARG A 1 88 ? 12.627 3.931 -13.353 1.00 92.69 88 ARG A C 1
ATOM 709 O O . ARG A 1 88 ? 11.977 2.959 -12.983 1.00 92.69 88 ARG A O 1
ATOM 716 N N . LEU A 1 89 ? 13.908 3.859 -13.715 1.00 91.06 89 LEU A N 1
ATOM 717 C CA . LEU A 1 89 ? 14.649 2.597 -13.719 1.00 91.06 89 LEU A CA 1
ATOM 718 C C . LEU A 1 89 ? 14.784 2.032 -12.300 1.00 91.06 89 LEU A C 1
ATOM 720 O O . LEU A 1 89 ? 14.429 0.882 -12.066 1.00 91.06 89 LEU A O 1
ATOM 724 N N . SER A 1 90 ? 15.182 2.877 -11.343 1.00 91.12 90 SER A N 1
ATOM 725 C CA . SER A 1 90 ? 15.282 2.498 -9.929 1.00 91.12 90 SER A CA 1
ATOM 726 C C . SER A 1 90 ? 13.946 1.996 -9.375 1.00 91.12 90 SER A C 1
ATOM 728 O O . SER A 1 90 ? 13.923 0.985 -8.678 1.00 91.12 90 SER A O 1
ATOM 730 N N . LEU A 1 91 ? 12.824 2.637 -9.724 1.00 91.31 91 LEU A N 1
ATOM 731 C CA . LEU A 1 91 ? 11.493 2.162 -9.340 1.00 91.31 91 LEU A CA 1
ATOM 732 C C . LEU A 1 91 ? 11.209 0.756 -9.880 1.00 91.31 91 LEU A C 1
ATOM 734 O O . LEU A 1 91 ? 10.764 -0.110 -9.126 1.00 91.31 91 LEU A O 1
ATOM 738 N N . LEU A 1 92 ? 11.452 0.542 -11.177 1.00 88.88 92 LEU A N 1
ATOM 739 C CA . LEU A 1 92 ? 11.206 -0.742 -11.830 1.00 88.88 92 LEU A CA 1
ATOM 740 C C . LEU A 1 92 ? 12.063 -1.845 -11.209 1.00 88.88 92 LEU A C 1
ATOM 742 O O . LEU A 1 92 ? 11.506 -2.854 -10.797 1.00 88.88 92 LEU A O 1
ATOM 746 N N . GLN A 1 93 ? 13.371 -1.627 -11.062 1.00 89.94 93 GLN A N 1
ATOM 747 C CA . GLN A 1 93 ? 14.290 -2.584 -10.433 1.00 89.94 93 GLN A CA 1
ATOM 748 C C . GLN A 1 93 ? 13.897 -2.874 -8.982 1.00 89.94 93 GLN A C 1
ATOM 750 O O . GLN A 1 93 ? 13.847 -4.023 -8.555 1.00 89.94 93 GLN A O 1
ATOM 755 N N . THR A 1 94 ? 13.538 -1.834 -8.227 1.00 90.12 94 THR A N 1
ATOM 756 C CA . THR A 1 94 ? 13.177 -1.972 -6.812 1.00 90.12 94 THR A CA 1
ATOM 757 C C . THR A 1 94 ? 11.918 -2.809 -6.628 1.00 90.12 94 THR A C 1
ATOM 759 O O . THR A 1 94 ? 11.857 -3.606 -5.694 1.00 90.12 94 THR A O 1
ATOM 762 N N . LEU A 1 95 ? 10.904 -2.640 -7.481 1.00 89.88 95 LEU A N 1
ATOM 763 C CA . LEU A 1 95 ? 9.636 -3.367 -7.366 1.00 89.88 95 LEU A CA 1
ATOM 764 C C . LEU A 1 95 ? 9.594 -4.674 -8.159 1.00 89.88 95 LEU A C 1
ATOM 766 O O . LEU A 1 95 ? 8.679 -5.473 -7.943 1.00 89.88 95 LEU A O 1
ATOM 770 N N . HIS A 1 96 ? 10.551 -4.908 -9.056 1.00 89.00 96 HIS A N 1
ATOM 771 C CA . HIS A 1 96 ? 10.594 -6.114 -9.870 1.00 89.00 96 HIS A CA 1
ATOM 772 C C . HIS A 1 96 ? 10.598 -7.370 -8.988 1.00 89.00 96 HIS A C 1
ATOM 774 O O . HIS A 1 96 ? 11.327 -7.465 -8.002 1.00 89.00 96 HIS A O 1
ATOM 780 N N . GLY A 1 97 ? 9.721 -8.324 -9.313 1.00 88.44 97 GLY A N 1
ATOM 781 C CA . GLY A 1 97 ? 9.581 -9.585 -8.579 1.00 88.44 97 GLY A CA 1
ATOM 782 C C . GLY A 1 97 ? 9.024 -9.467 -7.152 1.00 88.44 97 GLY A C 1
ATOM 783 O O . GLY A 1 97 ? 8.834 -10.490 -6.493 1.00 88.44 97 GLY A O 1
ATOM 784 N N . ARG A 1 98 ? 8.726 -8.260 -6.646 1.00 90.62 98 ARG A N 1
ATOM 785 C CA . ARG A 1 98 ? 8.193 -8.085 -5.289 1.00 90.62 98 ARG A CA 1
ATOM 786 C C . ARG A 1 98 ? 6.679 -8.234 -5.262 1.00 90.62 98 ARG A C 1
ATOM 788 O O . ARG A 1 98 ? 5.954 -7.731 -6.118 1.00 90.62 98 ARG A O 1
ATOM 795 N N . ARG A 1 99 ? 6.179 -8.882 -4.209 1.00 90.12 99 ARG A N 1
ATOM 796 C CA . ARG A 1 99 ? 4.742 -8.943 -3.936 1.00 90.12 99 ARG A CA 1
ATOM 797 C C . ARG A 1 99 ? 4.252 -7.565 -3.490 1.00 90.12 99 ARG A C 1
ATOM 799 O O . ARG A 1 99 ? 4.654 -7.081 -2.438 1.00 90.12 99 ARG A O 1
ATOM 806 N N . ILE A 1 100 ? 3.354 -6.978 -4.275 1.00 90.69 100 ILE A N 1
ATOM 807 C CA . ILE A 1 100 ? 2.745 -5.660 -4.017 1.00 90.69 100 ILE A CA 1
ATOM 808 C C . ILE A 1 100 ? 1.245 -5.737 -3.701 1.00 90.69 100 ILE A C 1
ATOM 810 O O . ILE A 1 100 ? 0.602 -4.720 -3.472 1.00 90.69 100 ILE A O 1
ATOM 814 N N . VAL A 1 101 ? 0.675 -6.937 -3.678 1.00 91.56 101 VAL A N 1
ATOM 815 C CA . VAL A 1 101 ? -0.714 -7.192 -3.294 1.00 91.56 101 VAL A CA 1
ATOM 816 C C . VAL A 1 101 ? -0.787 -8.539 -2.587 1.00 91.56 101 VAL A C 1
ATOM 818 O O . VAL A 1 101 ? -0.022 -9.454 -2.906 1.00 91.56 101 VAL A O 1
ATOM 821 N N . GLY A 1 102 ? -1.690 -8.682 -1.625 1.00 91.44 102 GLY A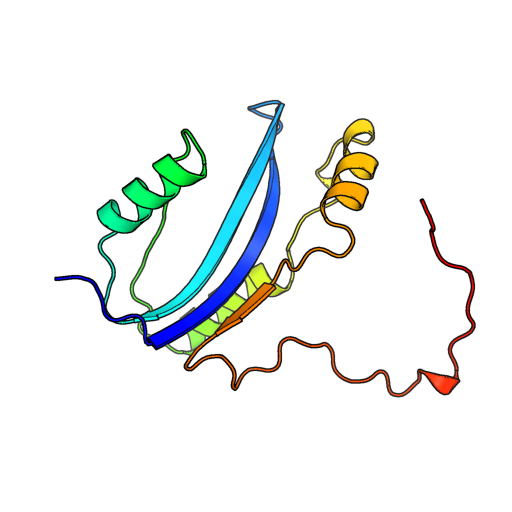 N 1
ATOM 822 C CA . GLY A 1 102 ? -1.869 -9.945 -0.920 1.00 91.44 102 GLY A CA 1
ATOM 823 C C . GLY A 1 102 ? -3.196 -10.042 -0.189 1.00 91.44 102 GLY A C 1
ATOM 824 O O . GLY A 1 102 ? -3.800 -9.035 0.168 1.00 91.44 102 GLY A O 1
ATOM 825 N N . ALA A 1 103 ? -3.628 -11.278 0.047 1.00 92.81 103 ALA A N 1
ATOM 826 C CA . ALA A 1 103 ? -4.792 -11.614 0.854 1.00 92.81 103 ALA A CA 1
ATOM 827 C C . ALA A 1 103 ? -4.400 -12.654 1.908 1.00 92.81 103 ALA A C 1
ATOM 829 O O . ALA A 1 103 ? -3.499 -13.464 1.681 1.00 92.81 103 ALA A O 1
ATOM 830 N N . TRP A 1 104 ? -5.057 -12.624 3.066 1.00 93.75 104 TRP A N 1
ATOM 831 C CA . TRP A 1 104 ? -4.829 -13.580 4.150 1.00 93.75 104 TRP A CA 1
ATOM 832 C C . TRP A 1 104 ? -6.106 -13.838 4.956 1.00 93.75 104 TRP A C 1
ATOM 834 O O . TRP A 1 104 ? -7.064 -13.060 4.912 1.00 93.75 104 TRP A O 1
ATOM 844 N N . GLY A 1 105 ? -6.112 -14.939 5.712 1.00 94.06 105 GLY A N 1
ATOM 845 C CA . GLY A 1 105 ? -7.238 -15.323 6.562 1.00 94.06 105 GLY A CA 1
ATOM 846 C C . GLY A 1 105 ? -8.530 -15.497 5.763 1.00 94.06 105 GLY A C 1
ATOM 847 O O . GLY A 1 105 ? -8.552 -16.186 4.743 1.00 94.06 105 GLY A O 1
ATOM 848 N N . THR A 1 106 ? -9.604 -14.839 6.200 1.00 92.56 106 THR A N 1
ATOM 849 C CA . THR A 1 106 ? -10.926 -14.905 5.550 1.00 92.56 106 THR A CA 1
ATOM 850 C C . THR A 1 106 ? -10.939 -14.416 4.096 1.00 92.56 106 THR A C 1
ATOM 852 O O . THR A 1 106 ? -11.791 -14.853 3.322 1.00 92.56 106 THR A O 1
ATOM 855 N N . ALA A 1 107 ? -9.963 -13.600 3.683 1.00 89.62 107 ALA A N 1
ATOM 856 C CA . ALA A 1 107 ? -9.845 -13.088 2.319 1.00 89.62 107 ALA A CA 1
ATOM 857 C C . ALA A 1 107 ? -9.126 -14.037 1.340 1.00 89.62 107 ALA A C 1
ATOM 859 O O . ALA A 1 107 ? -9.120 -13.766 0.143 1.00 89.62 107 ALA A O 1
ATOM 860 N N . LEU A 1 108 ? -8.555 -15.164 1.794 1.00 89.31 108 LEU A N 1
ATOM 861 C CA . LEU A 1 108 ? -7.883 -16.138 0.908 1.00 89.31 108 LEU A CA 1
ATOM 862 C C . LEU A 1 108 ? -8.810 -16.750 -0.153 1.00 89.31 108 LEU A C 1
ATOM 864 O O . LEU A 1 108 ? -8.342 -17.320 -1.133 1.00 89.31 108 LEU A O 1
ATOM 868 N N . LYS A 1 109 ? -10.126 -16.616 0.034 1.00 85.06 109 LYS A N 1
ATOM 869 C CA . LYS A 1 109 ? -11.147 -17.032 -0.932 1.00 85.06 109 LYS A CA 1
ATOM 870 C C . LYS A 1 109 ? -11.200 -16.133 -2.176 1.00 85.06 109 LYS A C 1
ATOM 872 O O . LYS A 1 109 ? -11.860 -16.495 -3.142 1.00 85.06 109 LYS A O 1
ATOM 877 N N . VAL A 1 110 ? -10.538 -14.972 -2.153 1.00 79.94 110 VAL A N 1
ATOM 878 C CA . VAL A 1 110 ? -10.477 -14.031 -3.276 1.00 79.94 110 VAL A CA 1
ATOM 879 C C . VAL A 1 110 ? -9.205 -14.301 -4.089 1.00 79.94 110 VAL A C 1
ATOM 881 O O . VAL A 1 110 ? -8.104 -14.044 -3.592 1.00 79.94 110 VAL A O 1
ATOM 884 N N . PRO A 1 111 ? -9.311 -14.806 -5.333 1.00 81.00 111 PRO A N 1
ATOM 885 C CA . PRO A 1 111 ? -8.145 -14.996 -6.180 1.00 81.00 111 PRO A CA 1
ATOM 886 C C . PRO A 1 111 ? -7.573 -13.634 -6.585 1.00 81.00 111 PRO A C 1
ATOM 888 O O . PRO A 1 111 ? -8.258 -12.801 -7.171 1.00 81.00 111 PRO A O 1
ATOM 891 N N . LEU A 1 112 ? -6.297 -13.420 -6.270 1.00 80.50 112 LEU A N 1
ATOM 892 C CA . LEU A 1 112 ? -5.536 -12.231 -6.672 1.00 80.50 112 LEU A CA 1
ATOM 893 C C . LEU A 1 112 ? -4.658 -12.467 -7.906 1.00 80.50 112 LEU A C 1
ATOM 895 O O . LEU A 1 112 ? -4.044 -11.534 -8.418 1.00 80.50 112 LEU A O 1
ATOM 899 N N . ALA A 1 113 ? -4.560 -13.717 -8.358 1.00 78.69 113 ALA A N 1
ATOM 900 C CA . ALA A 1 113 ? -3.845 -14.052 -9.576 1.00 78.69 113 ALA A CA 1
ATOM 901 C C . ALA A 1 113 ? -4.678 -13.636 -10.799 1.00 78.69 113 ALA A C 1
ATOM 903 O O . ALA A 1 113 ? -5.904 -13.794 -10.772 1.00 78.69 113 ALA A O 1
ATOM 904 N N . PRO A 1 114 ? -4.039 -13.146 -11.875 1.00 75.81 114 PRO A N 1
ATOM 905 C CA . PRO A 1 114 ? -4.739 -12.953 -13.132 1.00 75.81 114 PRO A CA 1
ATOM 906 C C . PRO A 1 114 ? -5.328 -14.291 -13.610 1.00 75.81 114 PRO A C 1
ATOM 908 O O . PRO A 1 114 ? -4.749 -15.352 -13.339 1.00 75.81 114 PRO A O 1
ATOM 911 N N . PRO A 1 115 ? -6.471 -14.269 -14.319 1.00 82.12 115 PRO A N 1
ATOM 912 C CA . PRO A 1 115 ? -6.977 -15.463 -14.978 1.00 82.12 115 PRO A CA 1
ATOM 913 C C . PRO A 1 115 ? -5.917 -16.014 -15.938 1.00 82.12 115 PRO A C 1
ATOM 915 O O . PRO A 1 115 ? -5.072 -15.278 -16.453 1.00 82.12 115 PRO A O 1
ATOM 918 N N . LYS A 1 116 ? -5.946 -17.329 -16.169 1.00 85.44 116 LYS A N 1
ATOM 919 C CA . LYS A 1 116 ? -5.038 -17.958 -17.134 1.00 85.44 116 LYS A CA 1
ATOM 920 C C . LYS A 1 116 ? -5.282 -17.338 -18.512 1.00 85.44 116 LYS A C 1
ATOM 922 O O . LYS A 1 116 ? -6.428 -17.291 -18.951 1.00 85.44 116 LYS A O 1
ATOM 927 N N . ALA A 1 117 ? -4.214 -16.895 -19.173 1.00 87.31 117 ALA A N 1
ATOM 928 C CA . ALA A 1 117 ? -4.283 -16.434 -20.555 1.00 87.31 117 ALA A CA 1
ATOM 929 C C . ALA A 1 117 ? -4.782 -17.582 -21.449 1.00 87.31 117 ALA A C 1
ATOM 931 O O . ALA A 1 117 ? -4.225 -18.684 -21.414 1.00 87.31 117 ALA A O 1
ATOM 932 N N . THR A 1 118 ? -5.862 -17.340 -22.190 1.00 92.25 118 THR A N 1
ATOM 933 C CA . THR A 1 118 ? -6.494 -18.328 -23.082 1.00 92.25 118 THR A CA 1
ATOM 934 C C . THR A 1 118 ? -5.752 -18.466 -24.405 1.00 92.25 118 THR A C 1
ATOM 936 O O . THR A 1 118 ? -5.799 -19.516 -25.025 1.00 92.25 118 THR A O 1
ATOM 939 N N . ASP A 1 119 ? -5.041 -17.415 -24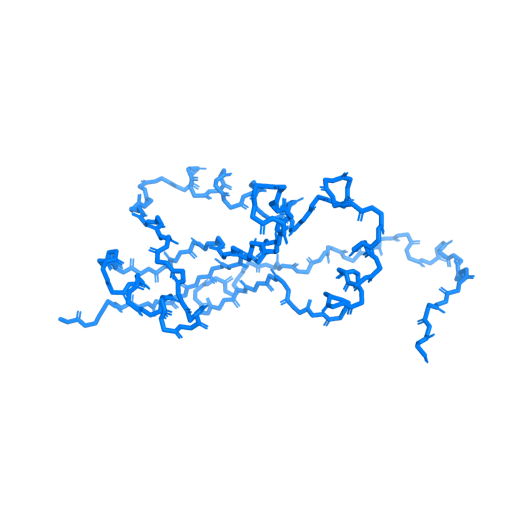.794 1.00 92.06 119 ASP A N 1
ATOM 940 C CA . ASP A 1 119 ? -4.260 -17.232 -26.016 1.00 92.06 119 ASP A CA 1
ATOM 941 C C . ASP A 1 119 ? -2.762 -17.503 -25.807 1.00 92.06 119 ASP A C 1
ATOM 943 O O . ASP A 1 119 ? -1.950 -17.230 -26.684 1.00 92.06 119 ASP A O 1
ATOM 947 N N . LYS A 1 120 ? -2.367 -18.054 -24.650 1.00 87.31 120 LYS A N 1
ATOM 948 C CA . LYS A 1 120 ? -0.958 -18.307 -24.290 1.00 87.31 120 LYS A CA 1
ATOM 949 C C . LYS A 1 120 ? -0.175 -19.087 -25.359 1.00 87.31 120 LYS A C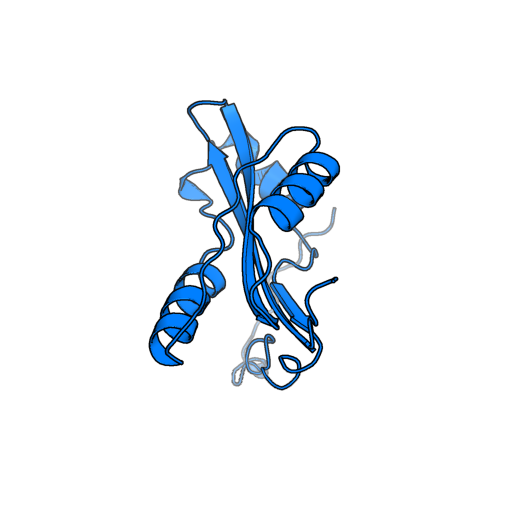 1
ATOM 951 O O . LYS A 1 120 ? 1.042 -18.954 -25.428 1.00 87.31 120 LYS A O 1
ATOM 956 N N . ASP A 1 121 ? -0.864 -19.920 -26.143 1.00 91.38 121 ASP A N 1
ATOM 957 C CA . ASP A 1 121 ? -0.270 -20.780 -27.168 1.00 91.38 121 ASP A CA 1
ATOM 958 C C . ASP A 1 121 ? 0.020 -19.997 -28.469 1.00 91.38 121 ASP A C 1
ATOM 960 O O . ASP A 1 121 ? 0.808 -20.443 -29.297 1.00 91.38 121 ASP A O 1
ATOM 964 N N . GLU A 1 122 ? -0.550 -18.795 -28.622 1.00 94.31 122 GLU A N 1
ATOM 965 C CA . GLU A 1 122 ? -0.274 -17.851 -29.716 1.00 94.31 122 GLU A CA 1
ATOM 966 C C . GLU A 1 122 ? 0.922 -16.932 -29.407 1.00 94.31 122 GLU A C 1
ATOM 968 O O . GLU A 1 122 ? 1.416 -16.204 -30.272 1.00 94.31 122 GLU A O 1
ATOM 973 N N . TRP A 1 123 ? 1.402 -16.930 -28.159 1.00 91.69 123 TRP A N 1
ATOM 974 C CA . TRP A 1 123 ? 2.412 -15.980 -27.710 1.00 91.69 123 TRP A CA 1
ATOM 975 C C . TRP A 1 123 ? 3.799 -16.355 -28.231 1.00 91.69 123 TRP A C 1
ATOM 977 O O . TRP A 1 123 ? 4.312 -17.450 -28.003 1.00 91.69 123 TRP A O 1
ATOM 987 N N . ARG A 1 124 ? 4.471 -15.389 -28.862 1.00 93.06 124 ARG A N 1
ATOM 988 C CA . ARG A 1 124 ? 5.881 -15.509 -29.242 1.00 93.06 124 ARG A CA 1
ATOM 989 C C . ARG A 1 124 ? 6.768 -14.852 -28.192 1.00 93.06 124 ARG A C 1
ATOM 991 O O . ARG A 1 124 ? 6.631 -13.665 -27.906 1.00 93.06 124 ARG A O 1
ATOM 998 N N . PHE A 1 125 ? 7.734 -15.600 -27.666 1.00 87.88 125 PHE A N 1
ATOM 999 C CA . PHE A 1 125 ? 8.760 -15.038 -26.792 1.00 87.88 125 PHE A CA 1
ATOM 1000 C C . PHE A 1 125 ? 9.631 -14.030 -27.560 1.00 87.88 125 PHE A C 1
ATOM 1002 O O . PHE A 1 125 ? 10.259 -14.384 -28.558 1.00 87.88 125 PHE A O 1
ATOM 1009 N N . LEU A 1 126 ? 9.666 -12.779 -27.092 1.00 90.56 126 LEU A N 1
ATOM 1010 C CA . LEU A 1 126 ? 10.488 -11.710 -27.679 1.00 90.56 126 LEU A CA 1
ATOM 1011 C C . LEU A 1 126 ? 11.802 -11.481 -26.922 1.00 90.56 126 LEU A C 1
ATOM 1013 O O . LEU A 1 126 ? 12.749 -10.940 -27.484 1.00 90.56 126 LEU A O 1
ATOM 1017 N N . GLY A 1 127 ? 11.872 -11.893 -25.657 1.00 85.50 127 GLY A N 1
ATOM 1018 C CA . GLY A 1 127 ? 13.037 -11.694 -24.805 1.00 85.50 127 GLY A CA 1
ATOM 1019 C C . GLY A 1 127 ? 12.670 -11.644 -23.326 1.00 85.50 127 GLY A C 1
ATOM 1020 O O . GLY A 1 127 ? 11.507 -11.493 -22.953 1.00 85.50 127 GLY A O 1
ATOM 1021 N N . SER A 1 128 ? 13.686 -11.765 -22.477 1.00 80.06 128 SER A N 1
ATOM 1022 C CA . SER A 1 128 ? 13.581 -11.574 -21.030 1.00 80.06 128 SER A CA 1
ATOM 1023 C C . SER A 1 128 ? 14.689 -10.639 -20.576 1.00 80.06 128 SER A C 1
ATOM 1025 O O . SER A 1 128 ? 15.827 -10.797 -21.014 1.00 80.06 128 SER A O 1
ATOM 1027 N N . TRP A 1 129 ? 14.382 -9.722 -19.665 1.00 72.94 129 TRP A N 1
ATOM 1028 C CA . TRP A 1 129 ? 15.413 -8.975 -18.953 1.00 72.94 129 TRP A CA 1
ATOM 1029 C C . TRP A 1 129 ? 16.124 -9.897 -17.953 1.00 72.94 129 TRP A C 1
ATOM 1031 O O . TRP A 1 129 ? 15.464 -10.646 -17.229 1.00 72.94 129 TRP A O 1
ATOM 1041 N N . ARG A 1 130 ? 17.456 -9.850 -17.924 1.00 63.50 130 ARG A N 1
ATOM 1042 C CA . ARG A 1 130 ? 18.298 -10.447 -16.881 1.00 63.50 130 ARG A CA 1
ATOM 1043 C C . ARG A 1 130 ? 19.271 -9.363 -16.428 1.00 63.50 130 ARG A C 1
ATOM 1045 O O . ARG A 1 130 ? 19.787 -8.647 -17.282 1.00 63.50 130 ARG A O 1
ATOM 1052 N N . GLU A 1 131 ? 19.425 -9.215 -15.116 1.00 59.22 131 GLU A N 1
ATOM 1053 C CA . GLU A 1 131 ? 20.435 -8.328 -14.520 1.00 59.22 131 GLU A CA 1
ATOM 1054 C C . GLU A 1 131 ? 21.853 -8.863 -14.736 1.00 59.22 131 GLU A C 1
ATOM 1056 O O . GLU A 1 131 ? 22.011 -10.107 -14.782 1.00 59.22 131 GLU A O 1
#

Secondary structure (DSSP, 8-state):
----EEEEEEEEEEEEETTTTEEEEEEEEEEEESPPPHHHHHHHHHHHHTS-----------HHHHHHHHHHHHT-S--GGGS-HHHHHHHHHHHTT---EEEEEGGGGS--SPPPPSSGGGPPP------

Radius of gyration: 17.86 Å; chains: 1; bounding box: 42×39×54 Å

Organism: NCBI:txid412755